Protein AF-D8PXU5-F1 (afdb_monomer_lite)

Organism: Schizophyllum commune (strain H4-8 / FGSC 9210) (NCBI:txid578458)

pLDDT: mean 92.78, std 7.33, range [49.44, 98.44]

Sequence (79 aa):
EMLTGEPYDPFKLDVWQLASSFGEFDSTFEPVETLLDSMASDDPAGRLTADEAMGRLRAFVESVPPKALLIPPVIHKFK

Foldseek 3Di:
DVVPPDDDDVQLVVLLVVLVVCPQKAQVDPLLVVLSCQSNDPDSVSHDGPVRSVVSVVVVVVPDDPVVSPDHMDGHDDD

Secondary structure (DSSP, 8-state):
-TTS-S---HHHHHHHHHHHTTTTEE-S-HHHHHHHHHHT-SSTTTSPPHHHHHHHHHHHHHHS-TTGGGSPPEE----

Radius of gyration: 14.33 Å; chains: 1; bounding box: 33×31×38 Å

Structure (mmCIF, N/CA/C/O backbone):
data_AF-D8PXU5-F1
#
_entry.id   AF-D8PXU5-F1
#
loop_
_atom_site.group_PDB
_atom_site.id
_atom_site.type_symbol
_atom_site.label_atom_id
_atom_site.label_alt_id
_atom_site.label_comp_id
_atom_site.label_asym_id
_atom_s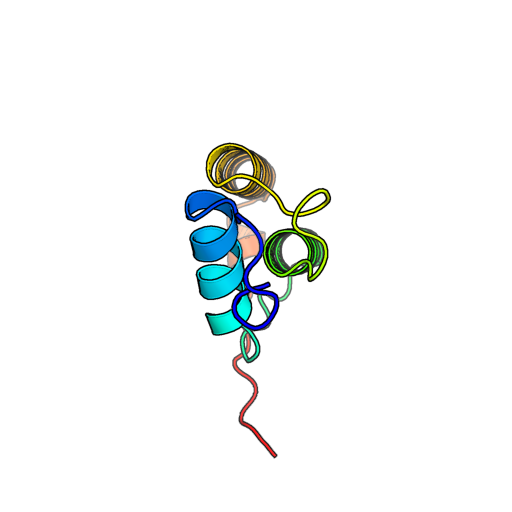ite.label_entity_id
_atom_site.label_seq_id
_atom_site.pdbx_PDB_ins_code
_atom_site.Cartn_x
_atom_site.Cartn_y
_atom_site.Cartn_z
_atom_site.occupancy
_atom_site.B_iso_or_equiv
_atom_site.auth_seq_id
_atom_site.auth_comp_id
_atom_site.auth_asym_id
_atom_site.auth_atom_id
_atom_site.pdbx_PDB_model_num
ATOM 1 N N . GLU A 1 1 ? 10.628 -6.520 -12.840 1.00 75.56 1 GLU A N 1
ATOM 2 C CA . GLU A 1 1 ? 11.096 -5.344 -13.619 1.00 75.56 1 GLU A CA 1
ATOM 3 C C . GLU A 1 1 ? 12.619 -5.202 -13.651 1.00 75.56 1 GLU A C 1
ATOM 5 O O . GLU A 1 1 ? 13.186 -5.234 -14.734 1.00 75.56 1 GLU A O 1
ATOM 10 N N . MET A 1 2 ? 13.308 -5.157 -12.505 1.00 80.38 2 MET A N 1
ATOM 11 C CA . MET A 1 2 ? 14.768 -4.920 -12.430 1.00 80.38 2 MET A CA 1
ATOM 12 C C . MET A 1 2 ? 15.656 -5.867 -13.245 1.00 80.38 2 MET A C 1
ATOM 14 O O . MET A 1 2 ? 16.721 -5.477 -13.709 1.00 80.38 2 MET A O 1
ATOM 18 N N . LEU A 1 3 ? 15.224 -7.115 -13.422 1.00 84.25 3 LEU A N 1
ATOM 19 C CA . LEU A 1 3 ? 15.988 -8.131 -14.150 1.00 84.25 3 LEU A CA 1
ATOM 20 C C . LEU A 1 3 ? 15.821 -8.041 -15.675 1.00 84.25 3 LEU A C 1
ATOM 22 O O . LEU A 1 3 ? 16.512 -8.750 -16.398 1.00 84.25 3 LEU A O 1
ATOM 26 N N . THR A 1 4 ? 14.893 -7.213 -16.164 1.00 86.69 4 THR A N 1
ATOM 27 C CA . THR A 1 4 ? 14.540 -7.152 -17.593 1.00 86.69 4 THR A CA 1
ATOM 28 C C . THR A 1 4 ? 15.479 -6.264 -18.407 1.00 86.69 4 THR A C 1
ATOM 30 O O . THR A 1 4 ? 15.603 -6.467 -19.608 1.00 86.69 4 THR A O 1
ATOM 33 N N . GLY A 1 5 ? 16.152 -5.300 -17.767 1.00 84.88 5 GLY A N 1
ATOM 34 C CA . GLY A 1 5 ? 16.967 -4.288 -18.448 1.00 84.88 5 GLY A CA 1
ATOM 35 C C . GLY A 1 5 ? 16.162 -3.171 -19.126 1.00 84.88 5 GLY A C 1
ATOM 36 O O . GLY A 1 5 ? 16.762 -2.220 -19.621 1.00 84.88 5 GLY A O 1
ATOM 37 N N . GLU A 1 6 ? 14.831 -3.255 -19.114 1.00 88.38 6 GLU A N 1
ATOM 38 C CA . GLU A 1 6 ? 13.944 -2.228 -19.657 1.00 88.38 6 GLU A CA 1
ATOM 39 C C . GLU A 1 6 ? 13.804 -1.032 -18.696 1.00 88.38 6 GLU A C 1
ATOM 41 O O . GLU A 1 6 ? 13.960 -1.187 -17.477 1.00 88.38 6 GLU A O 1
ATOM 46 N N . PRO A 1 7 ? 13.483 0.171 -19.211 1.00 89.62 7 PRO A N 1
ATOM 47 C CA . PRO A 1 7 ? 13.142 1.311 -18.370 1.00 89.62 7 PRO A CA 1
ATOM 48 C C . PRO A 1 7 ? 11.967 0.987 -17.440 1.00 89.62 7 PRO A C 1
ATOM 50 O O . PRO A 1 7 ? 10.963 0.416 -17.864 1.00 89.62 7 PRO A O 1
ATOM 53 N N . TYR A 1 8 ? 12.073 1.399 -16.180 1.00 89.94 8 TYR A N 1
ATOM 54 C CA . TYR A 1 8 ? 11.014 1.271 -15.180 1.00 89.94 8 TYR A CA 1
ATOM 55 C C . TYR A 1 8 ? 10.723 2.629 -14.538 1.00 89.94 8 TYR A C 1
ATOM 57 O O . TYR A 1 8 ? 11.549 3.543 -14.585 1.00 89.94 8 TYR A O 1
ATOM 65 N N . ASP A 1 9 ? 9.545 2.757 -13.930 1.00 92.44 9 ASP A N 1
ATOM 66 C CA . ASP A 1 9 ? 9.188 3.924 -13.126 1.00 92.44 9 ASP A CA 1
ATOM 67 C C . ASP A 1 9 ? 9.694 3.720 -11.684 1.00 92.44 9 ASP A C 1
ATOM 69 O O . ASP A 1 9 ? 9.158 2.867 -10.964 1.00 92.44 9 ASP A O 1
ATOM 73 N N . PRO A 1 10 ? 10.721 4.466 -11.235 1.00 93.44 10 PRO A N 1
ATOM 74 C CA . PRO A 1 10 ? 11.273 4.298 -9.895 1.00 93.44 10 PRO A CA 1
ATOM 75 C C . PRO A 1 10 ? 10.273 4.671 -8.795 1.00 93.44 10 PRO A C 1
ATOM 77 O O . PRO A 1 10 ? 10.289 4.057 -7.734 1.00 93.44 10 PRO A O 1
ATOM 80 N N . PHE A 1 11 ? 9.351 5.604 -9.042 1.00 94.94 11 PHE A N 1
ATOM 81 C CA . PHE A 1 11 ? 8.367 6.011 -8.038 1.00 94.94 11 PHE A CA 1
ATOM 82 C C . PHE A 1 11 ? 7.317 4.925 -7.818 1.00 94.94 11 PHE A C 1
ATOM 84 O O . PHE A 1 11 ? 6.921 4.652 -6.685 1.00 94.94 11 PHE A O 1
ATOM 91 N N . LYS A 1 12 ? 6.885 4.257 -8.892 1.00 95.19 12 LYS A N 1
ATOM 92 C CA . LYS A 1 12 ? 6.017 3.079 -8.767 1.00 95.19 12 LYS A CA 1
ATOM 93 C C . LYS A 1 12 ? 6.748 1.896 -8.144 1.00 95.19 12 LYS A C 1
ATOM 95 O O . LYS A 1 12 ? 6.119 1.074 -7.483 1.00 95.19 12 LYS A O 1
ATOM 100 N N . LEU A 1 13 ? 8.054 1.764 -8.344 1.00 94.75 13 LEU A N 1
ATOM 101 C CA . LEU A 1 13 ? 8.827 0.741 -7.647 1.00 94.75 13 LEU A CA 1
ATOM 102 C C . LEU A 1 13 ? 8.875 0.999 -6.134 1.00 94.75 13 LEU A C 1
ATOM 104 O O . LEU A 1 13 ? 8.686 0.062 -5.365 1.00 94.75 13 LEU A O 1
ATOM 108 N N . ASP A 1 14 ? 9.065 2.246 -5.703 1.00 96.00 14 ASP A N 1
ATOM 109 C CA . ASP A 1 14 ? 9.068 2.590 -4.276 1.00 96.00 14 ASP A CA 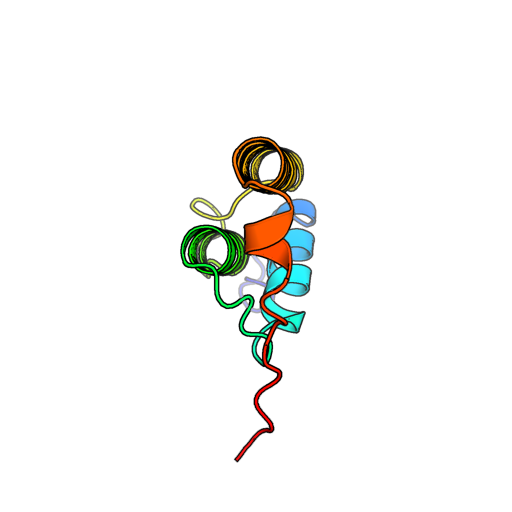1
ATOM 110 C C . ASP A 1 14 ? 7.737 2.212 -3.604 1.00 96.00 14 ASP A C 1
ATOM 112 O O . ASP A 1 14 ? 7.723 1.659 -2.502 1.00 96.00 14 ASP A O 1
ATOM 116 N N . VAL A 1 15 ? 6.614 2.439 -4.295 1.00 97.75 15 VAL A N 1
ATOM 117 C CA . VAL A 1 15 ? 5.274 2.020 -3.845 1.00 97.75 15 VAL A CA 1
ATOM 118 C C . VAL A 1 15 ? 5.189 0.500 -3.680 1.00 97.75 15 VAL A C 1
ATOM 120 O O . VAL A 1 15 ? 4.707 0.020 -2.650 1.00 97.75 15 VAL A O 1
ATOM 123 N N . TRP A 1 16 ? 5.694 -0.252 -4.661 1.00 97.06 16 TRP A N 1
ATOM 124 C CA . TRP A 1 16 ? 5.743 -1.713 -4.606 1.00 97.06 16 TRP A CA 1
ATOM 125 C C . TRP A 1 16 ? 6.588 -2.217 -3.445 1.00 97.06 16 TRP A C 1
ATOM 127 O O . TRP A 1 16 ? 6.160 -3.097 -2.700 1.00 97.06 16 TRP A O 1
ATOM 137 N N . GLN A 1 17 ? 7.780 -1.645 -3.270 1.00 96.06 17 GLN A N 1
ATOM 138 C CA . GLN A 1 17 ? 8.708 -2.049 -2.224 1.00 96.06 17 GLN A CA 1
ATOM 139 C C . GLN A 1 17 ? 8.125 -1.766 -0.837 1.00 96.06 17 GLN A C 1
ATOM 141 O O . GLN A 1 17 ? 8.242 -2.604 0.058 1.00 96.06 17 GLN A O 1
ATOM 146 N N . LEU A 1 18 ? 7.465 -0.615 -0.666 1.00 96.94 18 LEU A N 1
ATOM 147 C CA . LEU A 1 18 ? 6.771 -0.284 0.572 1.00 96.94 18 LEU A CA 1
ATOM 148 C C . LEU A 1 18 ? 5.684 -1.316 0.880 1.00 96.94 18 LEU A C 1
ATOM 150 O O . LEU A 1 18 ? 5.721 -1.899 1.958 1.00 96.94 18 LEU A O 1
ATOM 154 N N . ALA A 1 19 ? 4.763 -1.588 -0.049 1.00 96.94 19 ALA A N 1
ATOM 155 C CA . ALA A 1 19 ? 3.691 -2.561 0.181 1.00 96.94 19 ALA A CA 1
ATOM 156 C C . ALA A 1 19 ? 4.218 -3.982 0.407 1.00 96.94 19 ALA A C 1
ATOM 158 O O . ALA A 1 19 ? 3.778 -4.663 1.325 1.00 96.94 19 ALA A O 1
ATOM 159 N N . SER A 1 20 ? 5.235 -4.394 -0.349 1.00 95.69 20 SER A N 1
ATOM 160 C CA . SER A 1 20 ? 5.869 -5.706 -0.182 1.00 95.69 20 SER A CA 1
ATOM 161 C C . SER A 1 20 ? 6.507 -5.878 1.200 1.00 95.69 20 SER A C 1
ATOM 163 O O . SER A 1 20 ? 6.553 -6.989 1.724 1.00 95.69 20 SER A O 1
ATOM 165 N N . SER A 1 21 ? 6.962 -4.788 1.835 1.00 95.25 21 SER A N 1
ATOM 166 C CA . SER A 1 21 ? 7.478 -4.836 3.212 1.00 95.25 21 SER A CA 1
ATOM 167 C C . SER A 1 21 ? 6.403 -5.153 4.262 1.00 95.25 21 SER A C 1
ATOM 169 O O . SER A 1 21 ? 6.744 -5.544 5.376 1.00 95.25 21 SER A O 1
ATOM 171 N N . PHE A 1 22 ? 5.119 -5.050 3.898 1.00 94.69 22 PHE A N 1
ATOM 172 C CA . PHE A 1 22 ? 3.969 -5.430 4.720 1.00 94.69 22 PHE A CA 1
ATOM 173 C C . PHE A 1 22 ? 3.479 -6.863 4.458 1.00 94.69 22 PHE A C 1
ATOM 175 O O . PHE A 1 22 ? 2.414 -7.217 4.938 1.00 94.69 22 PHE A O 1
ATOM 182 N N . GLY A 1 23 ? 4.227 -7.728 3.762 1.00 91.56 23 GLY A N 1
ATOM 183 C CA . GLY A 1 23 ? 3.762 -9.092 3.441 1.00 91.56 23 GLY A CA 1
ATOM 184 C C . GLY A 1 23 ? 3.411 -9.992 4.644 1.00 91.56 23 GLY A C 1
ATOM 185 O O . GLY A 1 23 ? 2.765 -11.020 4.473 1.00 91.56 23 GLY A O 1
ATOM 186 N N . GLU A 1 24 ? 3.824 -9.622 5.860 1.00 92.00 24 GLU A N 1
ATOM 187 C CA . GLU A 1 24 ? 3.457 -10.300 7.116 1.00 92.00 24 GLU A CA 1
ATOM 188 C C . GLU A 1 24 ? 2.349 -9.584 7.910 1.00 92.00 24 GLU A C 1
ATOM 190 O O . GLU A 1 24 ? 1.917 -10.074 8.955 1.00 92.00 24 GLU A O 1
ATOM 195 N N . PHE A 1 25 ? 1.933 -8.404 7.465 1.00 94.50 25 PHE A N 1
ATOM 196 C CA . PHE A 1 25 ? 0.979 -7.540 8.143 1.00 94.50 25 PHE A CA 1
ATOM 197 C C . PHE A 1 25 ? -0.426 -7.768 7.587 1.00 94.50 25 PHE A C 1
ATOM 199 O O . PHE A 1 25 ? -0.643 -7.644 6.390 1.00 94.50 25 PHE A O 1
ATOM 206 N N . ASP A 1 26 ? -1.371 -8.043 8.479 1.00 94.62 26 ASP A N 1
ATOM 207 C CA . ASP A 1 26 ? -2.807 -8.053 8.207 1.00 94.62 26 ASP A CA 1
ATOM 208 C C . ASP A 1 26 ? -3.432 -6.880 8.970 1.00 94.62 26 ASP A C 1
ATOM 210 O O . ASP A 1 26 ? -3.422 -6.826 10.207 1.00 94.62 26 ASP A O 1
ATOM 214 N N . SER A 1 27 ? -3.960 -5.906 8.233 1.00 93.56 27 SER A N 1
ATOM 215 C CA . SER A 1 27 ? -4.610 -4.725 8.802 1.00 93.56 27 SER A CA 1
ATOM 216 C C . SER A 1 27 ? -5.926 -5.043 9.506 1.00 93.56 27 SER A C 1
ATOM 218 O O . SER A 1 27 ? -6.406 -4.209 10.274 1.00 93.56 27 SER A O 1
ATOM 220 N N . THR A 1 28 ? -6.515 -6.217 9.251 1.00 94.25 28 THR A N 1
ATOM 221 C CA . THR A 1 28 ? -7.888 -6.637 9.581 1.00 94.25 28 THR A CA 1
ATOM 222 C C . THR A 1 28 ? -8.994 -5.899 8.816 1.00 94.25 28 THR A C 1
ATOM 224 O O . THR A 1 28 ? -10.183 -6.119 9.065 1.00 94.25 28 THR A O 1
ATOM 227 N N . PHE A 1 29 ? -8.626 -5.049 7.851 1.00 95.00 29 PHE A N 1
ATOM 228 C CA . PHE A 1 29 ? -9.549 -4.268 7.033 1.00 95.00 29 PHE A CA 1
ATOM 229 C C . PHE A 1 29 ? -9.363 -4.584 5.545 1.00 95.00 29 PHE A C 1
ATOM 231 O O . PHE A 1 29 ? -8.404 -4.140 4.924 1.00 95.00 29 PHE A O 1
ATOM 238 N N . GLU A 1 30 ? -10.347 -5.252 4.936 1.00 95.00 30 GLU A N 1
ATOM 239 C CA . GLU A 1 30 ? -10.348 -5.581 3.497 1.00 95.00 30 GLU A CA 1
ATOM 240 C C . GLU A 1 30 ? -9.998 -4.385 2.573 1.00 95.00 30 GLU A C 1
ATOM 242 O O . GLU A 1 30 ? -9.209 -4.575 1.643 1.00 95.00 30 GLU A O 1
ATOM 247 N N . PRO A 1 31 ? -10.475 -3.139 2.810 1.00 95.81 31 PRO A N 1
ATOM 248 C CA . PRO A 1 31 ? -10.085 -2.003 1.971 1.00 95.81 31 PRO A CA 1
ATOM 249 C C . PRO A 1 31 ? -8.593 -1.656 2.040 1.00 95.81 31 PRO A C 1
ATOM 251 O O . PRO A 1 31 ? -8.037 -1.156 1.062 1.00 95.81 31 PRO A O 1
ATOM 254 N N . VAL A 1 32 ? -7.953 -1.896 3.187 1.00 96.00 32 VAL A N 1
ATOM 255 C CA . VAL A 1 32 ? -6.518 -1.660 3.378 1.00 96.00 32 VAL A CA 1
ATOM 256 C C . VAL A 1 32 ? -5.714 -2.802 2.756 1.00 96.00 32 VAL A C 1
ATOM 258 O O . VAL A 1 32 ? -4.738 -2.515 2.070 1.00 96.00 32 VAL A O 1
ATOM 261 N N . GLU A 1 33 ? -6.168 -4.053 2.875 1.00 96.50 33 GLU A N 1
ATOM 262 C CA . GLU A 1 33 ? -5.556 -5.196 2.173 1.00 96.50 33 GLU A CA 1
ATOM 263 C C . GLU A 1 33 ? -5.586 -4.992 0.654 1.00 96.50 33 GLU A C 1
ATOM 265 O O . GLU A 1 33 ? -4.557 -5.024 -0.012 1.00 96.50 33 GLU A O 1
ATOM 270 N N . THR A 1 34 ? -6.749 -4.627 0.111 1.00 97.00 34 THR A N 1
ATOM 271 C CA . THR A 1 34 ? -6.913 -4.349 -1.327 1.00 97.00 34 THR A CA 1
ATOM 272 C C . THR A 1 34 ? -6.000 -3.211 -1.801 1.00 97.00 34 THR A C 1
ATOM 274 O O . THR A 1 34 ? -5.502 -3.213 -2.933 1.00 97.00 34 THR A O 1
ATOM 277 N N . LEU A 1 35 ? -5.792 -2.202 -0.950 1.00 97.69 35 LEU A N 1
ATOM 278 C CA . LEU A 1 35 ? -4.882 -1.095 -1.224 1.00 97.69 35 LEU A CA 1
ATOM 279 C C . LEU A 1 35 ? -3.428 -1.571 -1.264 1.00 97.69 35 LEU A C 1
ATOM 281 O O . LEU A 1 35 ? -2.722 -1.217 -2.211 1.00 97.69 35 LEU A O 1
ATOM 285 N N . LEU A 1 36 ? -2.996 -2.368 -0.281 1.00 97.44 36 LEU A N 1
ATOM 286 C CA . LEU A 1 36 ? -1.644 -2.926 -0.221 1.00 97.44 36 LEU A CA 1
ATOM 287 C C . LEU A 1 36 ? -1.379 -3.861 -1.407 1.00 97.44 36 LEU A C 1
ATOM 289 O O . LEU A 1 36 ? -0.350 -3.710 -2.063 1.00 97.44 36 LEU A O 1
ATOM 293 N N . ASP A 1 37 ? -2.338 -4.709 -1.778 1.00 96.94 37 ASP A N 1
ATOM 294 C CA . ASP A 1 37 ? -2.260 -5.564 -2.970 1.00 96.94 37 ASP A CA 1
ATOM 295 C C . ASP A 1 37 ? -2.121 -4.738 -4.257 1.00 96.94 37 ASP A C 1
ATOM 297 O O . ASP A 1 37 ? -1.293 -5.028 -5.121 1.00 96.94 37 ASP A O 1
ATOM 301 N N . SER A 1 38 ? -2.884 -3.645 -4.378 1.00 97.81 38 SER A N 1
ATOM 302 C CA . SER A 1 38 ? -2.797 -2.743 -5.538 1.00 97.81 38 SER A CA 1
ATOM 303 C C . SER A 1 38 ? -1.449 -2.011 -5.608 1.00 97.81 38 SER A C 1
ATOM 305 O O . SER A 1 38 ? -0.947 -1.717 -6.695 1.00 97.81 38 SER A O 1
ATOM 307 N N . MET A 1 39 ? -0.849 -1.694 -4.458 1.00 98.06 39 MET A N 1
ATOM 308 C CA . MET A 1 39 ? 0.504 -1.137 -4.382 1.00 98.06 39 MET A CA 1
ATOM 309 C C . MET A 1 39 ? 1.571 -2.194 -4.708 1.00 98.06 39 MET A C 1
ATOM 311 O O . MET A 1 39 ? 2.564 -1.863 -5.350 1.00 98.06 39 MET A O 1
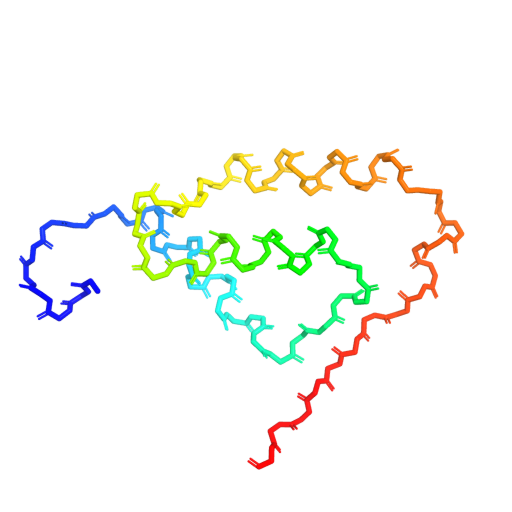ATOM 315 N N . ALA A 1 40 ? 1.356 -3.454 -4.322 1.00 96.69 40 ALA A N 1
ATOM 316 C CA . ALA A 1 40 ? 2.252 -4.586 -4.564 1.00 96.69 40 ALA A CA 1
ATOM 317 C C . ALA A 1 40 ? 2.026 -5.289 -5.920 1.00 96.69 40 ALA A C 1
ATOM 319 O O . ALA A 1 40 ? 2.602 -6.346 -6.166 1.00 96.69 40 ALA A O 1
ATOM 320 N N . SER A 1 41 ? 1.242 -4.698 -6.830 1.00 96.00 41 SER A N 1
ATOM 321 C CA . SER A 1 41 ? 1.006 -5.246 -8.172 1.00 96.00 41 SER A CA 1
ATOM 322 C C . SER A 1 41 ? 2.315 -5.497 -8.933 1.00 96.00 41 SER A C 1
ATOM 324 O O . SER A 1 41 ? 3.122 -4.576 -9.127 1.00 96.00 41 SER A O 1
ATOM 326 N N . ASP A 1 42 ? 2.481 -6.727 -9.427 1.00 92.75 42 ASP A N 1
ATOM 327 C CA . ASP A 1 42 ? 3.578 -7.124 -10.320 1.00 92.75 42 ASP A CA 1
ATOM 328 C C . ASP A 1 42 ? 3.490 -6.448 -11.695 1.00 92.75 42 ASP A C 1
ATOM 330 O O . ASP A 1 42 ? 4.505 -6.307 -12.377 1.00 92.75 42 ASP A O 1
ATOM 334 N N . ASP A 1 43 ? 2.294 -6.005 -12.099 1.00 92.75 43 ASP A N 1
ATOM 335 C CA . ASP A 1 43 ? 2.113 -5.144 -13.265 1.00 92.75 43 ASP A CA 1
ATOM 336 C C . ASP A 1 43 ? 2.310 -3.666 -12.867 1.00 92.75 43 ASP A C 1
ATOM 338 O O . ASP A 1 43 ? 1.471 -3.117 -12.134 1.00 92.75 43 ASP A O 1
ATOM 342 N N . PRO A 1 44 ? 3.370 -2.984 -13.349 1.00 91.44 44 PRO A N 1
ATOM 343 C CA . PRO A 1 44 ? 3.592 -1.570 -13.058 1.00 91.44 44 PRO A CA 1
ATOM 344 C C . PRO A 1 44 ? 2.516 -0.652 -13.651 1.00 91.44 44 PRO A C 1
ATOM 346 O O . PRO A 1 44 ? 2.327 0.457 -13.143 1.00 91.44 44 PRO A O 1
ATOM 349 N N . ALA A 1 45 ? 1.775 -1.068 -14.688 1.00 91.56 45 ALA A N 1
ATOM 350 C CA . ALA A 1 45 ? 0.673 -0.265 -15.218 1.00 91.56 45 ALA A CA 1
ATOM 351 C C . ALA A 1 45 ? -0.510 -0.224 -14.236 1.00 91.56 45 ALA A C 1
ATOM 353 O O . ALA A 1 45 ? -1.019 0.862 -13.952 1.00 91.56 45 ALA A O 1
ATOM 354 N N . GLY A 1 46 ? -0.880 -1.374 -13.662 1.00 91.56 46 GLY A N 1
ATOM 355 C CA . GLY A 1 46 ? -1.922 -1.497 -12.635 1.00 91.56 46 GLY A CA 1
ATOM 356 C C . GLY A 1 46 ? -1.533 -0.998 -11.239 1.00 91.56 46 GLY A C 1
ATOM 357 O O . GLY A 1 46 ? -2.408 -0.782 -10.401 1.00 91.56 46 GLY A O 1
ATOM 358 N N . ARG A 1 47 ? -0.238 -0.785 -10.978 1.00 96.56 47 ARG A N 1
ATOM 359 C CA . ARG A 1 47 ? 0.253 -0.330 -9.674 1.00 96.56 47 ARG A CA 1
ATOM 360 C C . ARG A 1 47 ? -0.137 1.115 -9.371 1.00 96.56 47 ARG A C 1
ATOM 362 O O . ARG A 1 47 ? 0.024 1.992 -10.226 1.00 96.56 47 ARG A O 1
ATOM 369 N N . LEU A 1 48 ? -0.578 1.370 -8.141 1.00 97.88 48 LEU A N 1
ATOM 370 C CA . LEU A 1 48 ? -0.916 2.719 -7.681 1.00 97.88 48 LEU A CA 1
ATOM 371 C C . LEU A 1 48 ? 0.301 3.648 -7.664 1.00 97.88 48 LEU A C 1
ATOM 373 O O . LEU A 1 48 ? 1.435 3.236 -7.420 1.00 97.88 48 LEU A O 1
ATOM 377 N N . THR A 1 49 ? 0.042 4.933 -7.865 1.00 97.81 49 THR A N 1
ATOM 378 C CA . THR A 1 49 ? 0.953 6.002 -7.457 1.00 97.81 49 THR A CA 1
ATOM 379 C C . THR A 1 49 ? 0.853 6.245 -5.947 1.00 97.81 49 THR A C 1
ATOM 381 O O . THR A 1 49 ? -0.128 5.877 -5.295 1.00 97.81 49 THR A O 1
ATOM 384 N N . ALA A 1 50 ? 1.859 6.913 -5.377 1.00 97.69 50 ALA A N 1
ATOM 385 C CA . ALA A 1 50 ? 1.849 7.282 -3.961 1.00 97.69 50 ALA A CA 1
ATOM 386 C C . ALA A 1 50 ? 0.664 8.199 -3.594 1.00 97.69 50 ALA A C 1
ATOM 388 O O . ALA A 1 50 ? 0.093 8.061 -2.512 1.00 97.69 50 ALA A O 1
ATOM 389 N N . ASP A 1 51 ? 0.273 9.102 -4.499 1.00 98.25 51 ASP A N 1
ATOM 390 C CA . ASP A 1 51 ? -0.868 10.003 -4.302 1.00 98.25 51 ASP A CA 1
ATOM 391 C C . ASP A 1 51 ? -2.199 9.235 -4.279 1.00 98.25 51 ASP A C 1
ATOM 393 O O . ASP A 1 51 ? -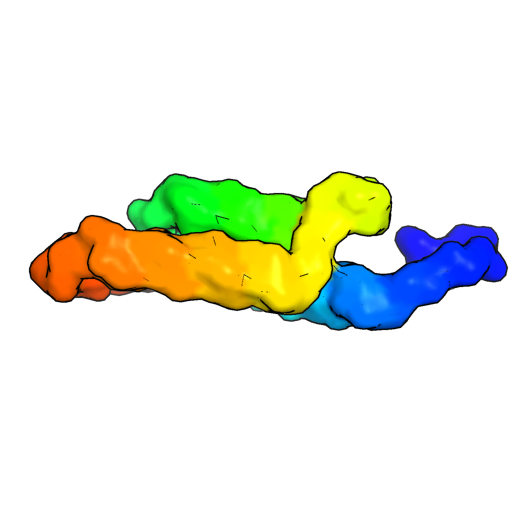2.997 9.406 -3.359 1.00 98.25 51 ASP A O 1
ATOM 397 N N . GLU A 1 52 ? -2.400 8.300 -5.214 1.00 98.31 52 GLU A N 1
ATOM 398 C CA . GLU A 1 52 ? -3.596 7.449 -5.240 1.00 98.31 52 GLU A CA 1
ATOM 399 C C . GLU A 1 52 ? -3.702 6.569 -3.990 1.00 98.31 52 GLU A C 1
ATOM 401 O O . GLU A 1 52 ? -4.782 6.460 -3.404 1.00 98.31 52 GLU A O 1
ATOM 406 N N . ALA A 1 53 ? -2.592 5.961 -3.558 1.00 98.12 53 ALA A N 1
ATOM 407 C CA . ALA A 1 53 ? -2.551 5.162 -2.336 1.00 98.12 53 ALA A CA 1
ATOM 408 C C . ALA A 1 53 ? -2.895 6.014 -1.102 1.00 98.12 53 ALA A C 1
ATOM 410 O O . ALA A 1 53 ? -3.777 5.655 -0.319 1.00 98.12 53 ALA A O 1
ATOM 411 N N . MET A 1 54 ? -2.270 7.187 -0.960 1.00 98.00 54 MET A N 1
ATOM 412 C CA . MET A 1 54 ? -2.548 8.117 0.137 1.00 98.00 54 MET A CA 1
ATOM 413 C C . MET A 1 54 ? -4.005 8.598 0.128 1.00 98.00 54 MET A C 1
ATOM 415 O O . MET A 1 54 ? -4.6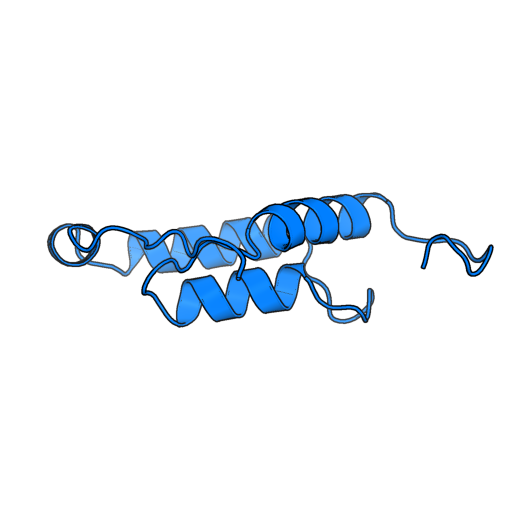47 8.651 1.178 1.00 98.00 54 MET A O 1
ATOM 419 N N . GLY A 1 55 ? -4.542 8.930 -1.048 1.00 98.44 55 GLY A N 1
ATOM 420 C CA . GLY A 1 55 ? -5.926 9.368 -1.217 1.00 98.44 55 GLY A CA 1
ATOM 421 C C . GLY A 1 55 ? -6.930 8.298 -0.791 1.00 98.44 55 GLY A C 1
ATOM 422 O O . GLY A 1 55 ? -7.854 8.590 -0.030 1.00 98.44 55 GLY A O 1
ATOM 423 N N . ARG A 1 56 ? -6.717 7.044 -1.210 1.00 97.81 56 ARG A N 1
ATOM 424 C CA . ARG A 1 56 ? -7.570 5.909 -0.821 1.00 97.81 56 ARG A CA 1
ATOM 425 C C . ARG A 1 56 ? -7.493 5.620 0.677 1.00 97.81 56 ARG A C 1
ATOM 427 O O . ARG A 1 56 ? -8.534 5.457 1.312 1.00 97.81 56 ARG A O 1
ATOM 434 N N . LEU A 1 57 ? -6.288 5.613 1.253 1.00 96.75 57 LEU A N 1
ATOM 435 C CA . LEU A 1 57 ? -6.108 5.372 2.685 1.00 96.75 57 LEU A CA 1
ATOM 436 C C . LEU A 1 57 ? -6.758 6.477 3.528 1.00 96.75 57 LEU A C 1
ATOM 438 O O . LEU A 1 57 ? -7.449 6.184 4.502 1.00 96.75 57 LEU A O 1
ATOM 442 N N . ARG A 1 58 ? -6.592 7.745 3.131 1.00 97.62 58 ARG A N 1
ATOM 443 C CA . ARG A 1 58 ? -7.247 8.887 3.782 1.00 97.62 58 ARG A CA 1
ATOM 444 C C . ARG A 1 58 ? -8.766 8.754 3.745 1.00 97.62 58 ARG A C 1
ATOM 446 O O . ARG A 1 58 ? -9.396 8.858 4.791 1.00 97.62 58 ARG A O 1
ATOM 453 N N . ALA A 1 59 ? -9.334 8.495 2.567 1.00 97.25 59 ALA A N 1
ATOM 454 C CA . ALA A 1 59 ? -10.778 8.344 2.409 1.00 97.25 59 ALA A CA 1
ATOM 455 C C . ALA A 1 59 ? -11.329 7.212 3.290 1.00 97.25 59 ALA A C 1
ATOM 457 O O . ALA A 1 59 ? -12.375 7.367 3.919 1.00 97.25 59 ALA A O 1
ATOM 458 N N . PHE A 1 60 ? -10.596 6.098 3.394 1.00 95.38 60 PHE A N 1
ATOM 459 C CA . PHE A 1 60 ? -10.940 5.016 4.310 1.00 95.38 60 PHE A CA 1
ATOM 460 C C . PHE A 1 60 ? -10.938 5.493 5.769 1.00 95.38 60 PHE A C 1
ATOM 462 O O . PHE A 1 60 ? -11.971 5.401 6.430 1.00 95.38 60 PHE A O 1
ATOM 469 N N . VAL A 1 61 ? -9.835 6.072 6.254 1.00 93.56 61 VAL A N 1
ATOM 470 C CA . VAL A 1 61 ? -9.711 6.544 7.647 1.00 93.56 61 VAL A CA 1
ATOM 471 C C . VAL A 1 61 ? -10.785 7.576 8.005 1.00 93.56 61 VAL A C 1
ATOM 473 O O . VAL A 1 61 ? -11.353 7.507 9.092 1.00 93.56 61 VAL A O 1
ATOM 476 N N . GLU A 1 62 ? -11.106 8.499 7.098 1.00 95.50 62 GLU A N 1
ATOM 477 C CA . GLU A 1 62 ? -12.153 9.512 7.300 1.00 95.50 62 GLU A CA 1
ATOM 478 C C . GLU A 1 62 ? -13.567 8.906 7.352 1.00 95.50 62 GLU A C 1
ATOM 480 O O . GLU A 1 62 ? -14.448 9.452 8.016 1.00 95.50 62 GLU A O 1
ATOM 485 N N . SER A 1 63 ? -13.791 7.772 6.680 1.00 95.19 63 SER A N 1
ATOM 486 C CA . SER A 1 63 ? -15.087 7.080 6.655 1.00 95.19 63 SER A CA 1
ATOM 487 C C . SER A 1 63 ? -15.315 6.133 7.840 1.00 95.19 63 SER A C 1
ATOM 489 O O . SER A 1 63 ? -16.461 5.791 8.147 1.00 95.19 63 SER A O 1
ATOM 491 N N . VAL A 1 64 ? -14.24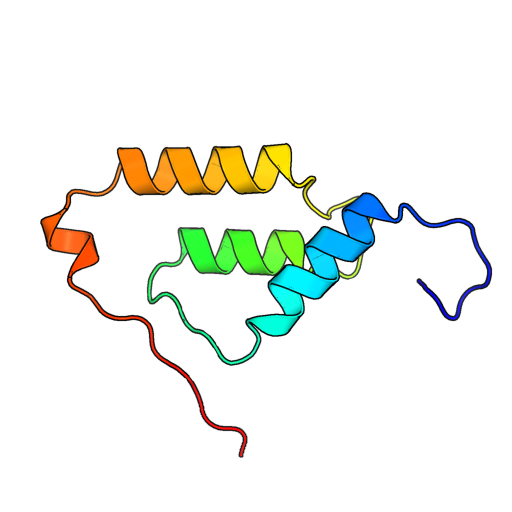6 5.700 8.515 1.00 93.69 64 VAL A N 1
ATOM 492 C CA . VAL A 1 64 ? -14.313 4.691 9.577 1.00 93.69 64 VAL A CA 1
ATOM 493 C C . VAL A 1 64 ? -14.530 5.359 10.940 1.00 93.69 64 VAL A C 1
ATOM 495 O O . VAL A 1 64 ? -13.726 6.190 11.365 1.00 93.69 64 VAL A O 1
ATOM 498 N N . PRO A 1 65 ? -15.577 4.980 11.699 1.00 93.44 65 PRO A N 1
ATOM 499 C CA . PRO A 1 65 ? -15.762 5.485 13.053 1.00 93.44 65 PRO A CA 1
ATOM 500 C C . PRO A 1 65 ? -14.565 5.124 13.949 1.00 93.44 65 PRO A C 1
ATOM 502 O O . PRO A 1 65 ? -14.146 3.965 13.940 1.00 93.44 65 PRO A O 1
ATOM 505 N N . PRO A 1 66 ? -14.077 6.021 14.829 1.00 91.50 66 PRO A N 1
ATOM 506 C CA . PRO A 1 66 ? -12.898 5.754 15.663 1.00 91.50 66 PRO A CA 1
ATOM 507 C C . PRO A 1 66 ? -12.972 4.461 16.485 1.00 91.50 66 PRO A C 1
ATOM 509 O O . PRO A 1 66 ? -11.965 3.800 16.709 1.00 91.50 66 PRO A O 1
ATOM 512 N N . LYS A 1 67 ? -14.177 4.056 16.908 1.00 93.00 67 LYS A N 1
ATOM 513 C CA . LYS A 1 67 ? -14.391 2.808 17.654 1.00 93.00 67 LYS A CA 1
ATOM 514 C C . LYS A 1 67 ? -14.070 1.552 16.830 1.00 93.00 67 LYS A C 1
ATOM 516 O O . LYS A 1 67 ? -13.676 0.549 17.412 1.00 93.00 67 LYS A O 1
ATOM 521 N N . ALA A 1 68 ? -14.244 1.596 15.510 1.00 88.12 68 ALA A N 1
ATOM 522 C CA . ALA A 1 68 ? -13.928 0.479 14.623 1.00 88.12 68 ALA A CA 1
ATOM 523 C C . ALA A 1 68 ? -12.411 0.308 14.419 1.00 88.12 68 ALA A C 1
ATOM 525 O O . ALA A 1 68 ? -11.964 -0.810 14.206 1.00 88.12 68 ALA A O 1
ATOM 526 N N . LEU A 1 69 ? -11.615 1.371 14.595 1.00 87.19 69 LEU A N 1
ATOM 527 C CA . LEU A 1 69 ? -10.144 1.328 14.548 1.00 87.19 69 LEU A CA 1
ATOM 528 C C . LEU A 1 69 ? -9.504 0.714 15.806 1.00 87.19 69 LEU A C 1
ATOM 530 O O . LEU A 1 69 ? -8.285 0.618 15.897 1.00 87.19 69 LEU A O 1
ATOM 534 N N . LEU A 1 70 ? -10.307 0.306 16.794 1.00 92.12 70 LEU A N 1
ATOM 535 C CA . LEU A 1 70 ? -9.819 -0.360 18.007 1.00 92.12 70 LEU A CA 1
ATOM 536 C C . LEU A 1 70 ? -9.512 -1.851 17.792 1.00 92.12 70 LEU A C 1
ATOM 538 O O . LEU A 1 70 ? -9.186 -2.549 18.753 1.00 92.12 70 LEU A O 1
ATOM 542 N N . ILE A 1 71 ? -9.636 -2.343 16.559 1.00 90.06 71 ILE A N 1
ATOM 543 C CA . ILE A 1 71 ? -9.213 -3.684 16.165 1.00 90.06 71 ILE A CA 1
ATOM 544 C C . ILE A 1 71 ? -7.727 -3.595 15.786 1.00 90.06 71 ILE A C 1
ATOM 546 O O . ILE A 1 71 ? -7.385 -2.855 14.863 1.00 90.06 71 ILE A O 1
ATOM 550 N N . PRO A 1 72 ? -6.827 -4.272 16.519 1.00 90.25 72 PRO A N 1
ATOM 551 C CA . PRO A 1 72 ? -5.404 -4.208 16.229 1.00 90.25 72 PRO A CA 1
ATOM 552 C C . PRO A 1 72 ? -5.065 -5.021 14.971 1.00 90.25 72 PRO A C 1
ATOM 554 O O . PRO A 1 72 ? -5.669 -6.075 14.760 1.00 90.25 72 PRO A O 1
ATOM 557 N N . PRO A 1 73 ? -4.060 -4.593 14.189 1.00 92.69 73 PRO A N 1
ATOM 558 C CA . PRO A 1 73 ? -3.523 -5.413 13.114 1.00 92.69 73 PRO A CA 1
ATOM 559 C C . PRO A 1 73 ? -2.839 -6.671 13.664 1.00 92.69 73 PRO A C 1
ATOM 561 O O . PRO A 1 73 ? -2.385 -6.708 14.817 1.00 92.69 73 PRO A O 1
ATOM 564 N N . VAL A 1 74 ? -2.725 -7.691 12.820 1.00 95.25 74 VAL A N 1
ATOM 565 C CA . VAL A 1 74 ? -2.047 -8.953 13.122 1.00 95.25 74 VAL A CA 1
ATOM 566 C C . VAL A 1 74 ? -0.730 -9.009 12.353 1.00 95.25 74 VAL A C 1
ATOM 568 O O . VAL A 1 74 ? -0.667 -8.656 11.184 1.00 95.25 74 VAL A O 1
ATOM 571 N N . ILE A 1 75 ? 0.337 -9.461 13.016 1.00 93.62 75 ILE A N 1
ATOM 572 C CA . ILE A 1 75 ? 1.605 -9.791 12.355 1.00 93.62 75 ILE A CA 1
ATOM 573 C C . ILE A 1 75 ? 1.737 -11.307 12.333 1.00 93.62 75 ILE A C 1
ATOM 575 O O . ILE A 1 75 ? 1.845 -11.950 13.386 1.00 93.62 75 ILE A O 1
ATOM 579 N N . HIS A 1 76 ? 1.717 -11.887 11.142 1.00 90.69 76 HIS A N 1
ATOM 580 C CA . HIS A 1 76 ? 1.983 -13.301 10.954 1.00 90.69 76 HIS A CA 1
ATOM 581 C C . HIS A 1 76 ? 3.487 -13.544 11.061 1.00 90.69 76 HIS A C 1
ATOM 583 O O . HIS A 1 76 ? 4.281 -12.818 10.484 1.00 90.69 76 HIS A O 1
ATOM 589 N N . LYS A 1 77 ? 3.897 -14.565 11.819 1.00 79.62 77 LYS A N 1
ATOM 590 C CA . LYS A 1 77 ? 5.290 -15.025 11.793 1.00 79.62 77 LYS A CA 1
ATOM 591 C C . LYS A 1 77 ? 5.455 -15.995 10.630 1.00 79.62 77 LYS A C 1
ATOM 593 O O . LYS A 1 77 ? 4.625 -16.901 10.510 1.00 79.62 77 LYS A O 1
ATOM 598 N N . PHE A 1 78 ? 6.525 -15.861 9.845 1.00 65.19 78 PHE A N 1
ATOM 599 C CA . PHE A 1 78 ? 6.938 -16.891 8.885 1.00 65.19 78 PHE A CA 1
ATOM 600 C C . PHE A 1 78 ? 6.860 -18.309 9.492 1.00 65.19 78 PHE A C 1
ATOM 602 O O . PHE A 1 78 ? 7.290 -18.541 10.628 1.00 65.19 78 PHE A O 1
ATOM 609 N N . LYS A 1 79 ? 6.299 -19.248 8.720 1.00 49.44 79 LYS A N 1
ATOM 610 C CA . LYS A 1 79 ? 6.499 -20.689 8.920 1.00 49.44 79 LYS A CA 1
ATOM 611 C C . LYS A 1 79 ? 7.796 -21.131 8.263 1.00 49.44 79 LYS A C 1
ATOM 613 O O . LYS A 1 79 ? 8.070 -20.632 7.151 1.00 49.44 79 LYS A O 1
#